Protein AF-A0A2D4PIL0-F1 (afdb_monomer_lite)

Radius of gyration: 16.69 Å; chains: 1; bounding box: 41×34×48 Å

Foldseek 3Di:
DCVVQLDPVNCVVDVVVLVVLLVVLLVDAPPCLLVCCVVNLVSLLVQLPDPDLVSVLSSLSSLLRSLVGYPLVSCPPPCNLVSSLVSLLVQCPDPDLSNVLSSLVSNLSSQVSVVPPDPPDPDDPDCGSLNVSLVSLVVCLVPDPDPSNVVSSVVSVCSSVVD

Organism: Micrurus surinamensis (NCBI:txid129470)

Sequence (163 aa):
CLKPELTKETWQYNVATKYVFCFVLQEIQRPWLGDHLEKVLPPSLLLSDDYRVENKILGVQCLHHIIQNVPAAVLGQFNRVQVVYHALFNHLYSREAQLVQVVLLCILDVLPVLERAPELSPKPRRVTSSDKVLQLLLTHMEAESQLSLRRIYAKSLPAFVER

Structure (mmCIF, N/CA/C/O backbone):
data_AF-A0A2D4PIL0-F1
#
_entry.id   AF-A0A2D4PIL0-F1
#
loop_
_atom_site.group_PDB
_atom_site.id
_atom_site.type_symbol
_atom_site.label_atom_id
_atom_site.label_alt_id
_atom_site.label_comp_id
_atom_site.label_asym_id
_atom_site.label_entity_id
_atom_site.label_seq_id
_atom_site.pdbx_PDB_ins_code
_atom_site.Cartn_x
_atom_site.Cartn_y
_atom_site.Cartn_z
_atom_site.occupancy
_atom_site.B_iso_or_equiv
_atom_site.auth_seq_id
_atom_site.auth_comp_id
_atom_site.auth_asym_id
_atom_site.auth_atom_id
_atom_site.pdbx_PDB_model_num
ATOM 1 N N . CYS A 1 1 ? 3.372 6.938 -27.964 1.00 44.06 1 CYS A N 1
ATOM 2 C CA . CYS A 1 1 ? 4.487 7.343 -27.080 1.00 44.06 1 CYS A CA 1
ATOM 3 C C . CYS A 1 1 ? 3.987 8.338 -26.032 1.00 44.06 1 CYS A C 1
ATOM 5 O O . CYS A 1 1 ? 3.930 9.517 -26.330 1.00 44.06 1 CYS A O 1
ATOM 7 N N . LEU A 1 2 ? 3.620 7.875 -24.830 1.00 48.28 2 LEU A N 1
ATOM 8 C CA . LEU A 1 2 ? 3.044 8.698 -23.740 1.00 48.28 2 LEU A CA 1
ATOM 9 C C . LEU A 1 2 ? 4.094 9.445 -22.886 1.00 48.28 2 LEU A C 1
ATOM 11 O O . LEU A 1 2 ? 3.756 10.128 -21.928 1.00 48.28 2 LEU A O 1
ATOM 15 N N . LYS A 1 3 ? 5.385 9.316 -23.220 1.00 48.16 3 LYS A N 1
ATOM 16 C CA . LYS A 1 3 ? 6.501 9.890 -22.450 1.00 48.16 3 LYS A CA 1
ATOM 17 C C . LYS A 1 3 ? 6.474 11.420 -22.259 1.00 48.16 3 LYS A C 1
ATOM 19 O O . LYS A 1 3 ? 6.882 11.835 -21.181 1.00 48.16 3 LYS A O 1
ATOM 24 N N . PRO A 1 4 ? 6.056 12.258 -23.228 1.00 52.12 4 PRO A N 1
ATOM 25 C CA . PRO A 1 4 ? 6.128 13.708 -23.046 1.00 52.12 4 PRO A CA 1
ATOM 26 C C . PRO A 1 4 ? 4.967 14.301 -22.227 1.00 52.12 4 PRO A C 1
ATOM 28 O O . PRO A 1 4 ? 5.046 15.465 -21.862 1.00 52.12 4 PRO A O 1
ATOM 31 N N . GLU A 1 5 ? 3.921 13.528 -21.908 1.00 47.78 5 GLU A N 1
ATOM 32 C CA . GLU A 1 5 ? 2.729 14.025 -21.189 1.00 47.78 5 GLU A CA 1
ATOM 33 C C . GLU A 1 5 ? 2.683 13.627 -19.702 1.00 47.78 5 GLU A C 1
ATOM 35 O O . GLU A 1 5 ? 1.743 13.963 -18.986 1.00 47.78 5 GLU A O 1
ATOM 40 N N . LEU A 1 6 ? 3.697 12.904 -19.222 1.00 48.78 6 LEU A N 1
ATOM 41 C CA . LEU A 1 6 ? 3.813 12.415 -17.841 1.00 48.78 6 LEU A CA 1
ATOM 42 C C . LEU A 1 6 ? 4.766 13.276 -16.991 1.00 48.78 6 LEU A C 1
ATOM 44 O O . LEU A 1 6 ? 5.370 12.795 -16.033 1.00 48.78 6 LEU A O 1
ATOM 48 N N . THR A 1 7 ? 4.930 14.552 -17.335 1.00 54.19 7 THR A N 1
ATOM 49 C CA . THR A 1 7 ? 5.605 15.536 -16.483 1.00 54.19 7 THR A CA 1
ATOM 50 C C . THR A 1 7 ? 4.639 16.101 -15.438 1.00 54.19 7 THR A C 1
ATOM 52 O O . THR A 1 7 ? 3.426 16.187 -15.644 1.00 54.19 7 THR A O 1
ATOM 55 N N . LYS A 1 8 ? 5.200 16.524 -14.295 1.00 48.62 8 LYS A N 1
ATOM 56 C CA . LYS A 1 8 ? 4.505 17.090 -13.118 1.00 48.62 8 LYS A CA 1
ATOM 57 C C . LYS A 1 8 ? 3.687 18.361 -13.417 1.00 48.62 8 LYS A C 1
ATOM 59 O O . LYS A 1 8 ? 3.044 18.905 -12.529 1.00 48.62 8 LYS A O 1
ATOM 64 N N . GLU A 1 9 ? 3.702 18.835 -14.652 1.00 47.03 9 GLU A N 1
ATOM 65 C CA . GLU A 1 9 ? 2.995 20.028 -15.113 1.00 47.03 9 GLU A CA 1
ATOM 66 C C . GLU A 1 9 ? 1.787 19.664 -15.997 1.00 47.03 9 GLU A C 1
ATOM 68 O O . GLU A 1 9 ? 0.803 20.393 -16.003 1.00 47.03 9 GLU A O 1
ATOM 73 N N . THR A 1 10 ? 1.789 18.506 -16.675 1.00 47.72 10 THR A N 1
ATOM 74 C CA . THR A 1 10 ? 0.750 18.124 -17.659 1.00 47.72 10 THR A CA 1
ATOM 75 C C . THR A 1 10 ? -0.335 17.202 -17.089 1.00 47.72 10 THR A C 1
ATOM 77 O O . THR A 1 10 ? -1.480 17.244 -17.538 1.00 47.72 10 THR A O 1
ATOM 80 N N . TRP A 1 11 ? -0.025 16.421 -16.048 1.00 51.16 11 TRP A N 1
ATOM 81 C CA . TRP A 1 11 ? -0.985 15.543 -15.352 1.00 51.16 11 TRP A CA 1
ATOM 82 C C . TRP A 1 11 ? -2.201 16.279 -14.757 1.00 51.16 11 TRP A C 1
ATOM 84 O O . TRP A 1 11 ? -3.292 15.715 -14.707 1.00 51.16 11 TRP A O 1
ATOM 94 N N . GLN A 1 12 ? -2.037 17.542 -14.341 1.00 49.62 12 GLN A N 1
ATOM 95 C CA . GLN A 1 12 ? -3.133 18.364 -13.811 1.00 49.62 12 GLN A CA 1
ATOM 96 C C . GLN A 1 12 ? -4.091 18.859 -14.904 1.00 49.62 12 GLN A C 1
ATOM 98 O O . GLN A 1 12 ? -5.262 19.097 -14.616 1.00 49.62 12 GLN A O 1
ATOM 103 N N . TYR A 1 13 ? -3.624 18.978 -16.150 1.00 48.50 13 TYR A N 1
ATOM 104 C CA . TYR A 1 13 ? -4.421 19.512 -17.256 1.00 48.50 13 TYR A CA 1
ATOM 105 C C . TYR A 1 13 ? -5.248 18.447 -17.981 1.00 48.50 13 TYR A C 1
ATOM 107 O O . TYR A 1 13 ? -6.281 18.780 -18.558 1.00 48.50 13 TYR A O 1
ATOM 115 N N . ASN A 1 14 ? -4.851 17.170 -17.924 1.00 60.53 14 ASN A N 1
ATOM 116 C CA . ASN A 1 14 ? -5.597 16.089 -18.563 1.00 60.53 14 ASN A CA 1
ATOM 117 C C . ASN A 1 14 ? -6.021 15.005 -17.561 1.00 60.53 14 ASN A C 1
ATOM 119 O O . ASN A 1 14 ? -5.309 14.038 -17.287 1.00 60.53 14 ASN A O 1
ATOM 123 N N . VAL A 1 15 ? -7.250 15.153 -17.059 1.00 64.56 15 VAL A N 1
ATOM 124 C CA . VAL A 1 15 ? -7.908 14.205 -16.146 1.00 64.56 15 VAL A CA 1
ATOM 125 C C . VAL A 1 15 ? -7.978 12.793 -16.738 1.00 64.56 15 VAL A C 1
ATOM 127 O O . VAL A 1 15 ? -7.989 11.831 -15.974 1.00 64.56 15 VAL A O 1
ATOM 130 N N . ALA A 1 16 ? -7.994 12.635 -18.066 1.00 72.25 16 ALA A N 1
ATOM 131 C CA . ALA A 1 16 ? -8.035 11.320 -18.703 1.00 72.25 16 ALA A CA 1
ATOM 132 C C . ALA A 1 16 ? -6.689 10.584 -18.610 1.00 72.25 16 ALA A C 1
ATOM 134 O O . ALA A 1 16 ? -6.672 9.364 -18.454 1.00 72.25 16 ALA A O 1
ATOM 135 N N . THR A 1 17 ? -5.563 11.304 -18.629 1.00 77.12 17 THR A N 1
ATOM 136 C CA . THR A 1 17 ? -4.220 10.703 -18.664 1.00 77.12 17 THR A CA 1
ATOM 137 C C . THR A 1 17 ? -3.937 9.836 -17.439 1.00 77.12 17 THR A C 1
ATOM 139 O O . THR A 1 17 ? -3.354 8.764 -17.584 1.00 77.12 17 THR A O 1
ATOM 142 N N . LYS A 1 18 ? -4.410 10.221 -16.244 1.00 79.88 18 LYS A N 1
ATOM 143 C CA . LYS A 1 18 ? -4.271 9.382 -15.036 1.00 79.88 18 LYS A CA 1
ATOM 144 C C . LYS A 1 18 ? -5.057 8.071 -15.142 1.00 79.88 18 LYS A C 1
ATOM 146 O O . LYS A 1 18 ? -4.526 7.030 -14.783 1.00 79.88 18 LYS A O 1
ATOM 151 N N . TYR A 1 19 ? -6.279 8.095 -15.683 1.00 82.56 19 TYR A N 1
ATOM 152 C CA . TYR A 1 19 ? -7.092 6.886 -15.842 1.00 82.56 19 TYR A CA 1
ATOM 153 C C . TYR A 1 19 ? -6.510 5.971 -16.913 1.00 82.56 19 TYR A C 1
ATOM 155 O O . TYR A 1 19 ? -6.431 4.767 -16.700 1.00 82.56 19 TYR A O 1
ATOM 163 N N . VAL A 1 20 ? -6.038 6.544 -18.025 1.00 84.38 20 VAL A N 1
ATOM 164 C CA . VAL A 1 20 ? -5.335 5.794 -19.074 1.00 84.38 20 VAL A CA 1
ATOM 165 C C . VAL A 1 20 ? -4.060 5.170 -18.515 1.00 84.38 20 VAL A C 1
ATOM 167 O O . VAL A 1 20 ? -3.801 4.000 -18.769 1.00 84.38 20 VAL A O 1
ATOM 170 N N . PHE A 1 21 ? -3.287 5.905 -17.713 1.00 86.38 21 PHE A N 1
ATOM 171 C CA . PHE A 1 21 ? -2.107 5.364 -17.045 1.00 86.38 21 PHE A CA 1
ATOM 172 C C . PHE A 1 21 ? -2.459 4.201 -16.109 1.00 86.38 21 PHE A C 1
ATOM 174 O O . PHE A 1 21 ? -1.867 3.133 -16.242 1.00 86.38 21 PHE A O 1
ATOM 181 N N . CYS A 1 22 ? -3.425 4.384 -15.201 1.00 85.62 22 CYS A N 1
ATOM 182 C CA . CYS A 1 22 ? -3.868 3.335 -14.280 1.00 85.62 22 CYS A CA 1
ATOM 183 C C . CYS A 1 22 ? -4.341 2.089 -15.034 1.00 85.62 22 CYS A C 1
ATOM 185 O O . CYS A 1 22 ? -3.928 0.983 -14.700 1.00 85.62 22 CYS A O 1
ATOM 187 N N . PHE A 1 23 ? -5.155 2.279 -16.074 1.00 85.62 23 PHE A N 1
ATOM 188 C CA . PHE A 1 23 ? -5.663 1.199 -16.912 1.00 85.62 23 PHE A CA 1
ATOM 189 C C . PHE A 1 23 ? -4.521 0.446 -17.601 1.00 85.62 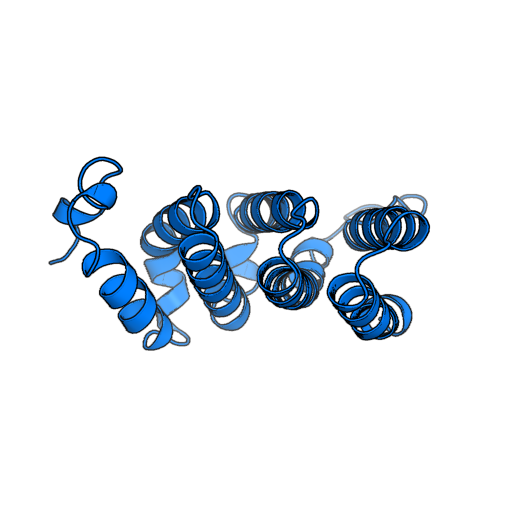23 PHE A C 1
ATOM 191 O O . PHE A 1 23 ? -4.381 -0.758 -17.429 1.00 85.62 23 PHE A O 1
ATOM 198 N N . VAL A 1 24 ? -3.638 1.156 -18.308 1.00 85.88 24 VAL A N 1
ATOM 199 C CA . VAL A 1 24 ? -2.501 0.534 -19.003 1.00 85.88 24 VAL A CA 1
ATOM 200 C C . VAL A 1 24 ? -1.575 -0.187 -18.023 1.00 85.88 24 VAL A C 1
ATOM 202 O O . VAL A 1 24 ? -1.073 -1.260 -18.341 1.00 85.88 24 VAL A O 1
ATOM 205 N N . LEU A 1 25 ? -1.349 0.370 -16.831 1.00 87.94 25 LEU A N 1
ATOM 206 C CA . LEU A 1 25 ? -0.525 -0.271 -15.810 1.00 87.94 25 LEU A CA 1
ATOM 207 C C . LEU A 1 25 ? -1.131 -1.596 -15.332 1.00 87.94 25 LEU A C 1
ATOM 209 O O . LEU A 1 25 ? -0.389 -2.562 -15.167 1.00 87.94 25 LEU A O 1
ATOM 213 N N . GLN A 1 26 ? -2.450 -1.644 -15.131 1.00 87.38 26 GLN A N 1
ATOM 214 C CA . GLN A 1 26 ? -3.162 -2.851 -14.697 1.00 87.38 26 GLN A CA 1
ATOM 215 C C . GLN A 1 26 ? -3.101 -3.979 -15.738 1.00 87.38 26 GLN A C 1
ATOM 217 O O . GLN A 1 26 ? -3.008 -5.148 -15.364 1.00 87.38 26 GLN A O 1
ATOM 222 N N . GLU A 1 27 ? -3.056 -3.639 -17.028 1.00 85.81 27 GLU A N 1
ATOM 223 C CA . GLU A 1 27 ? -2.912 -4.617 -18.115 1.00 85.81 27 GLU A CA 1
ATOM 224 C C . GLU A 1 27 ? -1.491 -5.208 -18.212 1.00 85.81 27 GLU A C 1
ATOM 226 O O . GLU A 1 27 ? -1.296 -6.300 -18.750 1.00 85.81 27 GLU A O 1
ATOM 231 N N . ILE A 1 28 ? -0.472 -4.523 -17.679 1.00 83.75 28 ILE A N 1
ATOM 232 C CA . ILE A 1 28 ? 0.913 -5.010 -17.702 1.00 83.75 28 ILE A CA 1
ATOM 233 C C . ILE A 1 28 ? 1.149 -5.934 -16.504 1.00 83.75 28 ILE A C 1
ATOM 235 O O . ILE A 1 28 ? 1.251 -5.492 -15.358 1.00 83.75 28 ILE A O 1
ATOM 239 N N . GLN A 1 29 ? 1.302 -7.228 -16.779 1.00 81.19 29 GLN A N 1
ATOM 240 C CA . GLN A 1 29 ? 1.596 -8.257 -15.778 1.00 81.19 29 GLN A CA 1
ATOM 241 C C . GLN A 1 29 ? 3.039 -8.783 -15.896 1.00 81.19 29 GLN A C 1
ATOM 243 O O . GLN A 1 29 ? 3.846 -8.319 -16.712 1.00 81.19 29 GLN A O 1
ATOM 248 N N . ARG A 1 30 ? 3.393 -9.757 -15.049 1.00 78.00 30 ARG A N 1
ATOM 249 C CA . ARG A 1 30 ? 4.686 -10.464 -15.104 1.00 78.00 30 ARG A CA 1
ATOM 250 C C . ARG A 1 30 ? 4.930 -11.068 -16.502 1.00 78.00 30 ARG A C 1
ATOM 252 O O . ARG A 1 30 ? 3.993 -11.602 -17.090 1.00 78.00 30 ARG A O 1
ATOM 259 N N . PRO A 1 31 ? 6.176 -11.064 -17.018 1.00 77.75 31 PRO A N 1
ATOM 260 C CA . PRO A 1 31 ? 7.415 -10.560 -16.402 1.00 77.75 31 PRO A CA 1
ATOM 261 C C . PRO A 1 31 ? 7.744 -9.080 -16.699 1.00 77.75 31 PRO A C 1
ATOM 263 O O . PRO A 1 31 ? 8.642 -8.521 -16.075 1.00 77.75 31 PRO A O 1
ATOM 266 N N . TRP A 1 32 ? 7.018 -8.430 -17.609 1.00 79.31 32 TRP A N 1
ATOM 267 C CA . TRP A 1 32 ? 7.406 -7.155 -18.234 1.00 79.31 32 TRP A CA 1
ATOM 268 C C . TRP A 1 32 ? 7.374 -5.936 -17.304 1.00 79.31 32 TRP A C 1
ATOM 270 O O . TRP A 1 32 ? 8.048 -4.936 -17.555 1.00 79.31 32 TRP A O 1
ATOM 280 N N . LEU A 1 33 ? 6.606 -5.999 -16.211 1.00 83.06 33 LEU A N 1
ATOM 281 C CA . LEU A 1 33 ? 6.460 -4.863 -15.299 1.00 83.06 33 LEU A CA 1
ATOM 282 C C . LEU A 1 33 ? 7.777 -4.480 -14.602 1.00 83.06 33 LEU A C 1
ATOM 284 O O . LEU A 1 33 ? 8.004 -3.302 -14.323 1.00 83.06 33 LEU A O 1
ATOM 288 N N . GLY A 1 34 ? 8.661 -5.454 -14.357 1.00 82.62 34 GLY A N 1
ATOM 289 C CA . GLY A 1 34 ? 9.968 -5.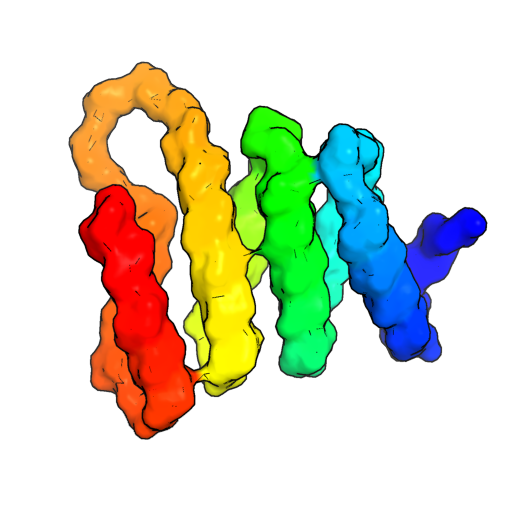210 -13.739 1.00 82.62 34 GLY A CA 1
ATOM 290 C C . GLY A 1 34 ? 10.839 -4.259 -14.565 1.00 82.62 34 GLY A C 1
ATOM 291 O O . GLY A 1 34 ? 11.378 -3.294 -14.024 1.00 82.62 34 GLY A O 1
ATOM 292 N N . ASP A 1 35 ? 10.878 -4.461 -15.883 1.00 84.31 35 ASP A N 1
ATOM 293 C CA . ASP A 1 35 ? 11.682 -3.667 -16.829 1.00 84.31 35 ASP A CA 1
ATOM 294 C C . ASP A 1 35 ? 11.143 -2.242 -17.025 1.00 84.31 35 ASP A C 1
ATOM 296 O O . ASP A 1 35 ? 11.803 -1.356 -17.581 1.00 84.31 35 ASP A O 1
ATOM 300 N N . HIS A 1 36 ? 9.903 -2.001 -16.606 1.00 85.19 36 HIS A N 1
ATOM 301 C CA . HIS A 1 36 ? 9.242 -0.704 -16.702 1.00 85.19 36 HIS A CA 1
ATOM 302 C C . HIS A 1 36 ? 9.052 -0.027 -15.346 1.00 85.19 36 HIS A C 1
ATOM 304 O O . HIS A 1 36 ? 8.550 1.098 -15.310 1.00 85.19 36 HIS A O 1
ATOM 310 N N . LEU A 1 37 ? 9.526 -0.643 -14.256 1.00 86.25 37 LEU A N 1
ATOM 311 C CA . LEU A 1 37 ? 9.353 -0.152 -12.891 1.00 86.25 37 LEU A CA 1
ATOM 312 C C . LEU A 1 37 ? 9.812 1.302 -12.724 1.00 86.25 37 LEU A C 1
ATOM 314 O O . LEU A 1 37 ? 9.093 2.112 -12.151 1.00 86.25 37 LEU A O 1
ATOM 318 N N . GLU A 1 38 ? 10.967 1.662 -13.283 1.00 86.00 38 GLU A N 1
ATOM 319 C CA . GLU A 1 38 ? 11.509 3.030 -13.213 1.00 86.00 38 GLU A CA 1
ATOM 320 C C . GLU A 1 38 ? 10.612 4.082 -13.866 1.00 86.00 38 GLU A C 1
ATOM 322 O O . GLU A 1 38 ? 10.654 5.252 -13.496 1.00 86.00 38 GLU A O 1
ATOM 327 N N . LYS A 1 39 ? 9.788 3.671 -14.833 1.00 84.75 39 LYS A N 1
ATOM 328 C CA . LYS A 1 39 ? 8.872 4.560 -15.553 1.00 84.75 39 LYS A CA 1
ATOM 329 C C . LYS A 1 39 ? 7.508 4.639 -14.876 1.00 84.75 39 LYS A C 1
ATOM 331 O O . LYS A 1 39 ? 6.878 5.686 -14.947 1.00 84.75 39 LYS A O 1
ATOM 336 N N . VAL A 1 40 ? 7.045 3.552 -14.254 1.00 88.38 40 VAL A N 1
ATOM 337 C CA . VAL A 1 40 ? 5.687 3.458 -13.682 1.00 88.38 40 VAL A CA 1
ATOM 338 C C . VAL A 1 40 ? 5.635 3.783 -12.191 1.00 88.38 40 VAL A C 1
ATOM 340 O O . VAL A 1 40 ? 4.604 4.244 -11.702 1.00 88.38 40 VAL A O 1
ATOM 343 N N . LEU A 1 41 ? 6.736 3.594 -11.461 1.00 88.94 41 LEU A N 1
ATOM 344 C CA . LEU A 1 41 ? 6.784 3.861 -10.027 1.00 88.94 41 LEU A CA 1
ATOM 345 C C . LEU A 1 41 ? 6.664 5.362 -9.703 1.00 88.94 41 LEU A C 1
ATOM 347 O O . LEU A 1 41 ? 5.796 5.699 -8.897 1.00 88.94 41 LEU A O 1
ATOM 351 N N . PRO A 1 42 ? 7.432 6.281 -10.332 1.00 89.50 42 PRO A N 1
ATOM 352 C CA . PRO A 1 42 ? 7.292 7.712 -10.062 1.00 89.50 42 PRO A CA 1
ATOM 353 C C . PRO A 1 42 ? 5.876 8.274 -10.287 1.00 89.50 42 PRO A C 1
ATOM 355 O O . PRO A 1 42 ? 5.381 8.944 -9.383 1.00 89.50 42 PRO A O 1
ATOM 358 N N . PRO A 1 43 ? 5.175 8.002 -11.411 1.00 87.81 43 PRO A N 1
ATOM 359 C CA . PRO A 1 43 ? 3.811 8.499 -11.590 1.00 87.81 43 PRO A CA 1
ATOM 360 C C . PRO A 1 43 ? 2.803 7.842 -10.640 1.00 87.81 43 PRO A C 1
ATOM 362 O O . PRO A 1 43 ? 1.860 8.509 -10.228 1.00 87.81 43 PRO A O 1
ATOM 365 N N . SER A 1 44 ? 3.008 6.583 -10.232 1.00 90.88 44 SER A N 1
ATOM 366 C CA . SER A 1 44 ? 2.148 5.937 -9.225 1.00 90.88 44 SER A CA 1
ATOM 367 C C . SER A 1 44 ? 2.285 6.598 -7.850 1.00 90.88 44 SER A C 1
ATOM 369 O O . SER A 1 44 ? 1.277 6.848 -7.193 1.00 90.88 44 SER A O 1
ATOM 371 N N . LEU A 1 45 ? 3.518 6.936 -7.446 1.00 91.19 45 LEU A N 1
ATOM 372 C CA . LEU A 1 45 ? 3.801 7.673 -6.208 1.00 91.19 45 LEU A CA 1
ATOM 373 C C . LEU A 1 45 ? 3.271 9.113 -6.260 1.00 91.19 45 LEU A C 1
ATOM 375 O O . LEU A 1 45 ? 2.702 9.599 -5.286 1.00 91.19 45 LEU A O 1
ATOM 379 N N . LEU A 1 46 ? 3.423 9.789 -7.404 1.00 89.25 46 LEU A N 1
ATOM 380 C CA . LEU A 1 46 ? 2.879 11.134 -7.605 1.00 89.25 46 LEU A CA 1
ATOM 381 C C . LEU A 1 46 ? 1.347 11.133 -7.507 1.00 89.25 46 LEU A C 1
ATOM 383 O O . LEU A 1 46 ? 0.771 12.023 -6.890 1.00 89.25 46 LEU A O 1
ATOM 387 N N . LEU A 1 47 ? 0.695 10.121 -8.085 1.00 88.62 47 LEU A N 1
ATOM 388 C CA . LEU A 1 47 ? -0.755 9.970 -8.025 1.00 88.62 47 LEU A CA 1
ATOM 389 C C . LEU A 1 47 ? -1.239 9.655 -6.602 1.00 88.62 47 LEU A C 1
ATOM 391 O O . LEU A 1 47 ? -2.274 10.175 -6.191 1.00 88.62 47 LEU A O 1
ATOM 395 N N . SER A 1 48 ? -0.488 8.849 -5.840 1.00 92.12 48 SER A N 1
ATOM 396 C CA . SER A 1 48 ? -0.820 8.571 -4.438 1.00 92.12 48 SER A CA 1
ATOM 397 C C . SER A 1 48 ? -0.665 9.801 -3.536 1.00 92.12 48 SER A C 1
ATOM 399 O O . SER A 1 48 ? -1.421 9.946 -2.585 1.00 92.12 48 SER A O 1
ATOM 401 N N . ASP A 1 49 ? 0.262 10.711 -3.848 1.00 90.12 49 ASP A N 1
ATOM 402 C CA . ASP A 1 49 ? 0.505 11.947 -3.083 1.00 90.12 49 ASP A CA 1
ATOM 403 C C . ASP A 1 49 ? -0.467 13.100 -3.429 1.00 90.12 49 ASP A C 1
ATOM 405 O O . ASP A 1 49 ? -0.464 14.149 -2.787 1.00 90.12 49 ASP A O 1
ATOM 409 N N . ASP A 1 50 ? -1.330 12.923 -4.434 1.00 89.56 50 ASP A N 1
ATOM 410 C CA . ASP A 1 50 ? -2.281 13.949 -4.870 1.00 89.56 50 ASP A CA 1
ATOM 411 C C . ASP A 1 50 ? -3.266 14.344 -3.757 1.00 89.56 50 ASP A C 1
ATOM 413 O O . ASP A 1 50 ? -3.655 13.524 -2.934 1.00 89.56 50 ASP A O 1
ATOM 417 N N . TYR A 1 51 ? -3.731 15.594 -3.727 1.00 86.44 51 TYR A N 1
ATOM 418 C CA . TYR A 1 51 ? -4.641 16.064 -2.677 1.00 86.44 51 TYR A CA 1
ATOM 419 C C . TYR A 1 51 ? -6.029 15.399 -2.724 1.00 86.44 51 TYR A C 1
ATOM 421 O O . TYR A 1 51 ? -6.680 15.284 -1.680 1.00 86.44 51 TYR A O 1
ATOM 429 N N . ARG A 1 52 ? -6.486 14.942 -3.899 1.00 89.44 52 ARG A N 1
ATOM 430 C CA . ARG A 1 52 ? -7.811 14.335 -4.088 1.00 89.44 52 ARG A CA 1
ATOM 431 C C . ARG A 1 52 ? -7.815 12.871 -3.680 1.00 89.44 52 ARG A C 1
ATOM 433 O O . ARG A 1 52 ? -7.030 12.076 -4.189 1.00 89.44 52 ARG A O 1
ATOM 440 N N . VAL A 1 53 ? -8.772 12.482 -2.845 1.00 90.44 53 VAL A N 1
ATOM 441 C CA . VAL A 1 53 ? -8.882 11.114 -2.311 1.00 90.44 53 VAL A CA 1
ATOM 442 C C . VAL A 1 53 ? -9.027 10.074 -3.424 1.00 90.44 53 VAL A C 1
ATOM 444 O O . VAL A 1 53 ? -8.367 9.039 -3.371 1.00 90.44 53 VAL A O 1
ATOM 447 N N . GLU A 1 54 ? -9.808 10.362 -4.470 1.00 90.06 54 GLU A N 1
ATOM 448 C CA . GLU A 1 54 ? -9.952 9.453 -5.620 1.00 90.06 54 GLU A CA 1
ATOM 449 C C . GLU A 1 54 ? -8.606 9.158 -6.296 1.00 90.06 54 GLU A C 1
ATOM 451 O O . GLU A 1 54 ? -8.326 8.021 -6.670 1.00 90.06 54 GLU A O 1
ATOM 456 N N . ASN A 1 55 ? -7.760 10.182 -6.431 1.00 90.25 55 ASN A N 1
ATOM 457 C CA . ASN A 1 55 ? -6.429 10.038 -7.009 1.00 90.25 55 ASN A CA 1
ATOM 458 C C . ASN A 1 55 ? -5.527 9.228 -6.080 1.00 90.25 55 ASN A C 1
ATOM 460 O O . ASN A 1 55 ? -4.881 8.294 -6.549 1.00 90.25 55 ASN A O 1
ATOM 464 N N . LYS A 1 56 ? -5.568 9.498 -4.767 1.00 92.81 56 LYS A N 1
ATOM 465 C CA . LYS A 1 56 ? -4.825 8.705 -3.779 1.00 92.81 56 LYS A CA 1
ATOM 466 C C . LYS A 1 56 ? -5.163 7.221 -3.888 1.00 92.81 56 LYS A C 1
ATOM 468 O O . LYS A 1 56 ? -4.261 6.392 -3.959 1.00 92.81 56 LYS A O 1
ATOM 473 N N . ILE A 1 57 ? -6.454 6.886 -3.960 1.00 93.31 57 ILE A N 1
ATOM 474 C CA . ILE A 1 57 ? -6.926 5.499 -4.088 1.00 93.31 57 ILE A CA 1
ATOM 475 C C . ILE A 1 57 ? -6.381 4.857 -5.368 1.00 93.31 57 ILE A C 1
ATOM 477 O O . ILE A 1 57 ? -5.819 3.765 -5.298 1.00 93.31 57 ILE A O 1
ATOM 481 N N . LEU A 1 58 ? -6.488 5.535 -6.515 1.00 91.56 58 LEU A N 1
ATOM 482 C CA . LEU A 1 58 ? -5.946 5.037 -7.784 1.00 91.56 58 LEU A CA 1
ATOM 483 C C . LEU A 1 58 ? -4.425 4.837 -7.720 1.00 91.56 58 LEU A C 1
ATOM 485 O O . LEU A 1 58 ? -3.919 3.810 -8.165 1.00 91.56 58 LEU A O 1
ATOM 489 N N . GLY A 1 59 ? -3.696 5.783 -7.125 1.00 93.00 59 GLY A N 1
ATOM 490 C CA . GLY A 1 59 ? -2.251 5.682 -6.924 1.00 93.00 59 GLY A CA 1
ATOM 491 C C . GLY A 1 59 ? -1.873 4.481 -6.062 1.00 93.00 59 GLY A C 1
ATOM 492 O O . GLY A 1 59 ? -1.010 3.693 -6.443 1.00 93.00 59 GLY A O 1
ATOM 493 N N . VAL A 1 60 ? -2.570 4.270 -4.943 1.00 94.94 60 VAL A N 1
ATOM 494 C CA . VAL A 1 60 ? -2.342 3.111 -4.068 1.00 94.94 60 VAL A CA 1
ATOM 495 C C . VAL A 1 60 ? -2.689 1.797 -4.778 1.00 94.94 60 VAL A C 1
ATOM 497 O O . VAL A 1 60 ? -1.950 0.826 -4.629 1.00 94.94 60 VAL A O 1
ATOM 500 N N . GLN A 1 61 ? -3.748 1.755 -5.592 1.00 94.06 61 GLN A N 1
ATOM 501 C CA . GLN A 1 61 ? -4.074 0.584 -6.419 1.00 94.06 61 GLN A CA 1
ATOM 502 C C . GLN A 1 61 ? -2.969 0.277 -7.440 1.00 94.06 61 GLN A C 1
ATOM 504 O O . GLN A 1 61 ? -2.596 -0.884 -7.609 1.00 94.06 61 GLN A O 1
ATOM 509 N N . CY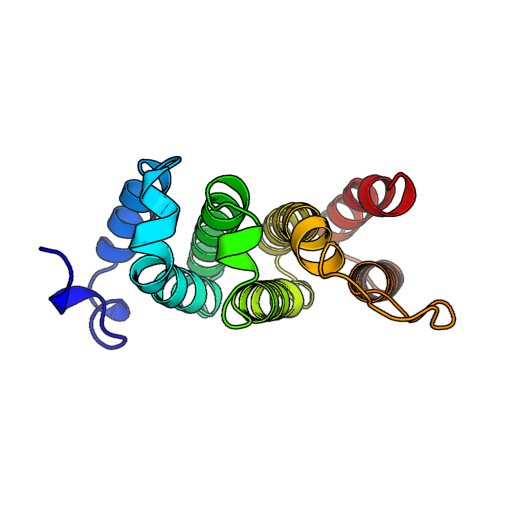S A 1 62 ? -2.393 1.304 -8.070 1.00 92.81 62 CYS A N 1
ATOM 510 C CA . CYS A 1 62 ? -1.230 1.157 -8.946 1.00 92.81 62 CYS A CA 1
ATOM 511 C C . CYS A 1 62 ? -0.014 0.600 -8.191 1.00 92.81 62 CYS A C 1
ATOM 513 O O . CYS A 1 62 ? 0.635 -0.333 -8.665 1.00 92.81 62 CYS A O 1
ATOM 515 N N . LEU A 1 63 ? 0.278 1.128 -6.997 1.00 94.62 63 LEU A N 1
ATOM 516 C CA . LEU A 1 63 ? 1.372 0.638 -6.150 1.00 94.62 63 LEU A CA 1
ATOM 517 C C . LEU A 1 63 ? 1.158 -0.821 -5.732 1.00 94.62 63 LEU A C 1
ATOM 519 O O . LEU A 1 63 ? 2.095 -1.617 -5.781 1.00 94.62 63 LEU A O 1
ATOM 523 N N . HIS A 1 64 ? -0.072 -1.187 -5.382 1.00 94.44 64 HIS A N 1
ATOM 524 C CA . HIS A 1 64 ? -0.435 -2.556 -5.036 1.00 94.44 64 HIS A CA 1
ATOM 525 C C . HIS A 1 64 ? -0.216 -3.512 -6.214 1.00 94.44 64 HIS A C 1
ATOM 527 O O . HIS A 1 64 ? 0.419 -4.554 -6.056 1.00 94.44 64 HIS A O 1
ATOM 533 N N . HIS A 1 65 ? -0.643 -3.120 -7.421 1.00 93.31 65 HIS A N 1
ATOM 534 C CA . HIS A 1 65 ? -0.394 -3.892 -8.642 1.00 93.31 65 HIS A CA 1
ATOM 535 C C . HIS A 1 65 ? 1.103 -4.086 -8.908 1.00 93.31 65 HIS A C 1
ATOM 537 O O . HIS A 1 65 ? 1.527 -5.190 -9.250 1.00 93.31 65 HIS A O 1
ATOM 543 N N . ILE A 1 66 ? 1.913 -3.043 -8.692 1.00 91.62 66 ILE A N 1
ATOM 544 C CA . ILE A 1 66 ? 3.377 -3.113 -8.801 1.00 91.62 66 ILE A CA 1
ATOM 545 C C . ILE A 1 66 ? 3.953 -4.117 -7.797 1.00 91.62 66 ILE A C 1
ATOM 547 O O . ILE A 1 66 ? 4.750 -4.967 -8.190 1.00 91.62 66 ILE A O 1
ATOM 551 N N . ILE A 1 67 ? 3.543 -4.067 -6.527 1.00 91.31 67 ILE A N 1
ATOM 552 C CA . ILE A 1 67 ? 4.011 -5.004 -5.491 1.00 91.31 67 ILE A CA 1
ATOM 553 C C . ILE A 1 67 ? 3.668 -6.453 -5.870 1.00 91.31 67 ILE A C 1
ATOM 555 O O . ILE A 1 67 ? 4.519 -7.337 -5.766 1.00 91.31 67 ILE A O 1
ATOM 559 N N . GLN A 1 68 ? 2.458 -6.688 -6.381 1.00 90.81 68 GLN A N 1
ATOM 560 C CA . GLN A 1 68 ? 1.987 -8.019 -6.774 1.00 90.81 68 GLN A CA 1
ATOM 561 C C . GLN A 1 68 ? 2.664 -8.559 -8.044 1.00 90.81 68 GLN A C 1
ATOM 563 O O . GLN A 1 68 ? 2.891 -9.767 -8.171 1.00 90.81 68 GLN A O 1
ATOM 568 N N . ASN A 1 69 ? 3.048 -7.691 -8.983 1.00 89.06 69 ASN A N 1
ATOM 569 C CA . ASN A 1 69 ? 3.562 -8.098 -10.296 1.00 89.06 69 ASN A CA 1
ATOM 570 C C . ASN A 1 69 ? 5.074 -7.912 -10.481 1.00 89.06 69 ASN A C 1
ATOM 572 O O . ASN A 1 69 ? 5.636 -8.433 -11.441 1.00 89.06 69 ASN A O 1
ATOM 576 N N . VAL A 1 70 ? 5.779 -7.241 -9.573 1.00 88.25 70 VAL A N 1
ATOM 577 C CA . VAL A 1 70 ? 7.243 -7.128 -9.631 1.00 88.25 70 VAL A CA 1
ATOM 578 C C . VAL A 1 70 ? 7.895 -8.192 -8.737 1.00 88.25 70 VAL A C 1
ATOM 580 O O . VAL A 1 70 ? 7.417 -8.471 -7.636 1.00 88.25 70 VAL A O 1
ATOM 583 N N . PRO A 1 71 ? 8.982 -8.856 -9.173 1.00 87.06 71 PRO A N 1
ATOM 584 C CA . PRO A 1 71 ? 9.751 -9.731 -8.291 1.00 87.06 71 PRO A CA 1
ATOM 585 C C . PRO A 1 71 ? 10.316 -8.968 -7.084 1.00 87.06 71 PRO A C 1
ATOM 587 O O . PRO A 1 71 ? 10.900 -7.899 -7.244 1.00 87.06 71 PRO A O 1
ATOM 590 N N . ALA A 1 72 ? 10.226 -9.555 -5.886 1.00 85.44 72 ALA A N 1
ATOM 591 C CA . ALA A 1 72 ? 10.729 -8.957 -4.643 1.00 85.44 72 ALA A CA 1
ATOM 592 C C . ALA A 1 72 ? 12.194 -8.490 -4.747 1.00 85.44 72 ALA A C 1
ATOM 594 O O . ALA A 1 72 ? 12.535 -7.417 -4.262 1.00 85.44 72 ALA A O 1
ATOM 595 N N . ALA A 1 73 ? 13.042 -9.251 -5.449 1.00 84.19 73 ALA A N 1
ATOM 596 C CA . ALA A 1 73 ? 14.438 -8.888 -5.692 1.00 84.19 73 ALA A CA 1
ATOM 597 C C . ALA A 1 73 ? 14.588 -7.575 -6.482 1.00 84.19 73 ALA A C 1
ATOM 599 O O . ALA A 1 73 ? 15.458 -6.773 -6.170 1.00 84.19 73 ALA A O 1
ATOM 600 N N . VAL A 1 74 ? 13.724 -7.333 -7.473 1.00 84.12 74 VAL A N 1
ATOM 601 C CA . VAL A 1 74 ? 13.736 -6.108 -8.293 1.00 84.12 74 VAL A CA 1
ATOM 602 C C . VAL A 1 74 ? 13.163 -4.925 -7.509 1.00 84.12 74 VAL A C 1
ATOM 604 O O . VAL A 1 74 ? 13.676 -3.813 -7.607 1.00 84.12 74 VAL A O 1
ATOM 607 N N . LEU A 1 75 ? 12.131 -5.156 -6.691 1.00 84.06 75 LEU A N 1
ATOM 608 C CA . LEU A 1 75 ? 11.541 -4.113 -5.844 1.00 84.06 75 LEU A CA 1
ATOM 609 C C . LEU A 1 75 ? 12.457 -3.718 -4.671 1.00 84.06 75 LEU A C 1
ATOM 611 O O . LEU A 1 75 ? 12.455 -2.566 -4.241 1.00 84.06 75 LEU A O 1
ATOM 615 N N . GLY A 1 76 ? 13.258 -4.656 -4.163 1.00 82.00 76 GLY A N 1
ATOM 616 C CA . GLY A 1 76 ? 14.242 -4.406 -3.107 1.00 82.00 76 GLY A CA 1
ATOM 617 C C . GLY A 1 76 ? 15.466 -3.608 -3.571 1.00 82.00 76 GLY A C 1
ATOM 618 O O . GLY A 1 76 ? 16.124 -2.966 -2.754 1.00 82.00 76 GLY A O 1
ATOM 619 N N . GLN A 1 77 ? 15.767 -3.597 -4.873 1.00 80.88 77 GLN A N 1
ATOM 620 C CA . GLN A 1 77 ? 16.868 -2.802 -5.418 1.00 80.88 77 GLN A CA 1
ATOM 621 C C . GLN A 1 77 ? 16.608 -1.295 -5.270 1.00 80.88 77 GLN A C 1
ATOM 623 O O . GLN A 1 77 ? 15.472 -0.819 -5.330 1.00 80.88 77 GLN A O 1
ATOM 628 N N . PHE A 1 78 ? 17.689 -0.528 -5.103 1.00 76.94 78 PHE A N 1
ATOM 629 C CA . PHE A 1 78 ? 17.673 0.940 -5.045 1.00 76.94 78 PHE A CA 1
ATOM 630 C C . PHE A 1 78 ? 16.714 1.539 -3.999 1.00 76.94 78 PHE A C 1
ATOM 632 O O . PHE A 1 78 ? 16.183 2.627 -4.207 1.00 76.94 78 PHE A O 1
ATOM 639 N N . ASN A 1 79 ? 16.462 0.840 -2.886 1.00 80.94 79 ASN A N 1
ATOM 640 C CA . ASN A 1 79 ? 15.542 1.278 -1.827 1.00 80.94 79 ASN A CA 1
ATOM 641 C C . ASN A 1 79 ? 14.105 1.567 -2.311 1.00 80.94 79 ASN A C 1
ATOM 643 O O . ASN A 1 79 ? 13.354 2.262 -1.627 1.00 80.94 79 ASN A O 1
ATOM 647 N N . ARG A 1 80 ? 13.681 1.023 -3.462 1.00 85.19 80 ARG A N 1
ATOM 648 C CA . ARG A 1 80 ? 12.344 1.291 -4.028 1.00 85.19 80 ARG A CA 1
ATOM 649 C C . ARG A 1 80 ? 11.237 0.805 -3.098 1.00 85.19 80 ARG A C 1
ATOM 651 O O . ARG A 1 80 ? 10.285 1.540 -2.855 1.00 85.19 80 ARG A O 1
ATOM 658 N N . VAL A 1 81 ? 11.405 -0.380 -2.509 1.00 87.81 81 VAL A N 1
ATOM 659 C CA . VAL A 1 81 ? 10.479 -0.918 -1.499 1.00 87.81 81 VAL A CA 1
ATOM 660 C C . VAL A 1 81 ? 10.329 0.010 -0.285 1.00 87.81 81 VAL A C 1
ATOM 662 O O . VAL A 1 81 ? 9.221 0.171 0.215 1.00 87.81 81 VAL A O 1
ATOM 665 N N . GLN A 1 82 ? 11.407 0.679 0.147 1.00 87.88 82 GLN A N 1
ATOM 666 C CA . GLN A 1 82 ? 11.367 1.621 1.272 1.00 87.88 82 GLN A CA 1
ATOM 667 C C . GLN A 1 82 ? 10.555 2.864 0.906 1.00 87.88 82 GLN A C 1
ATOM 669 O O . GLN A 1 82 ? 9.704 3.291 1.679 1.00 87.88 82 GLN A O 1
ATOM 674 N N . VAL A 1 83 ? 10.768 3.419 -0.292 1.00 90.62 83 VAL A N 1
ATOM 675 C CA . VAL A 1 83 ? 10.011 4.584 -0.780 1.00 90.62 83 VAL A CA 1
ATOM 676 C C . VAL A 1 83 ? 8.519 4.265 -0.883 1.00 90.62 83 VAL A C 1
ATOM 678 O O . VAL A 1 83 ? 7.694 5.053 -0.422 1.00 90.62 83 VAL A O 1
ATOM 681 N N . VAL A 1 84 ? 8.171 3.095 -1.428 1.00 91.88 84 VAL A N 1
ATOM 682 C CA . VAL A 1 84 ? 6.776 2.633 -1.507 1.00 91.88 84 VAL A CA 1
ATOM 683 C C . VAL A 1 84 ? 6.181 2.470 -0.112 1.00 91.88 84 VAL A C 1
ATOM 685 O O . VAL A 1 84 ? 5.102 2.994 0.153 1.00 91.88 84 VAL A O 1
ATOM 688 N N . TYR A 1 85 ? 6.893 1.801 0.797 1.00 92.44 85 TYR A N 1
ATOM 689 C CA . TYR A 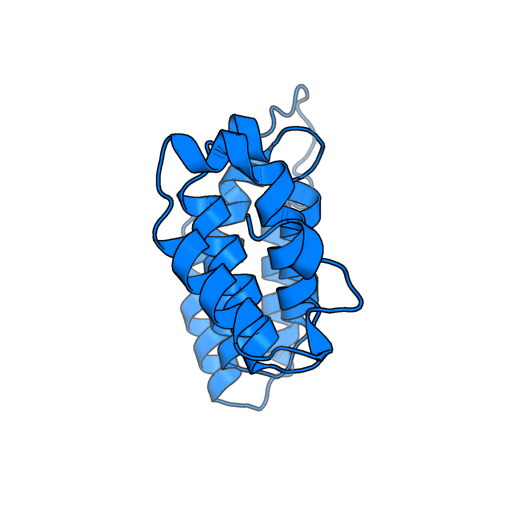1 85 ? 6.448 1.633 2.177 1.00 92.44 85 TYR A CA 1
ATOM 690 C C . TYR A 1 85 ? 6.213 2.981 2.870 1.00 92.44 85 TYR A C 1
ATOM 692 O O . TYR A 1 85 ? 5.164 3.167 3.477 1.00 92.44 85 TYR A O 1
ATOM 700 N N . HIS A 1 86 ? 7.131 3.942 2.744 1.00 92.31 86 HIS A N 1
ATOM 701 C CA . HIS A 1 86 ? 6.973 5.270 3.340 1.00 92.31 86 HIS A CA 1
ATOM 702 C C . HIS A 1 86 ? 5.766 6.029 2.779 1.00 92.31 86 HIS A C 1
ATOM 704 O O . HIS A 1 86 ? 5.016 6.623 3.553 1.00 92.31 86 HIS A O 1
ATOM 710 N N . ALA A 1 87 ? 5.540 5.976 1.463 1.00 93.12 87 ALA A N 1
ATOM 711 C CA . ALA A 1 87 ? 4.365 6.590 0.847 1.00 93.12 87 ALA A CA 1
ATOM 712 C C . ALA A 1 87 ? 3.059 5.971 1.376 1.00 93.12 87 ALA A C 1
ATOM 714 O O . ALA A 1 87 ? 2.156 6.691 1.799 1.00 93.12 87 ALA A O 1
ATOM 715 N N . LEU A 1 88 ? 2.987 4.637 1.441 1.00 93.69 88 LEU A N 1
ATOM 716 C CA . LEU A 1 88 ? 1.828 3.927 1.987 1.00 93.69 88 LEU A CA 1
ATOM 717 C C . LEU A 1 88 ? 1.620 4.226 3.476 1.00 93.69 88 LEU A C 1
ATOM 719 O O . LEU A 1 88 ? 0.500 4.499 3.901 1.00 93.69 88 LEU A O 1
ATOM 723 N N . PHE A 1 89 ? 2.694 4.222 4.265 1.00 92.81 89 PHE A N 1
ATOM 724 C CA . PHE A 1 89 ? 2.646 4.503 5.697 1.00 92.81 89 PHE A CA 1
ATOM 725 C C . PHE A 1 89 ? 2.096 5.907 5.977 1.00 92.81 89 PHE A C 1
ATOM 727 O O . PHE A 1 89 ? 1.259 6.075 6.861 1.00 92.81 89 PHE A O 1
ATOM 734 N N . ASN A 1 90 ? 2.476 6.906 5.174 1.00 93.25 90 ASN A N 1
ATOM 735 C CA . ASN A 1 90 ? 1.945 8.265 5.296 1.00 93.25 90 ASN A CA 1
ATOM 736 C C . ASN A 1 90 ? 0.422 8.328 5.087 1.00 93.25 90 ASN A C 1
ATOM 738 O O . ASN A 1 90 ? -0.254 9.145 5.714 1.00 93.25 90 ASN A O 1
ATOM 742 N N . HIS A 1 91 ? -0.151 7.453 4.256 1.00 92.94 91 HIS A N 1
ATOM 743 C CA . HIS A 1 91 ? -1.599 7.414 4.046 1.00 92.94 91 HIS A CA 1
ATOM 744 C C . HIS A 1 91 ? -2.385 6.812 5.216 1.00 92.94 91 HIS A C 1
ATOM 746 O O . HIS A 1 91 ? -3.582 7.083 5.319 1.00 92.94 91 HIS A O 1
ATOM 752 N N . LEU A 1 92 ? -1.745 6.069 6.128 1.00 91.12 92 LEU A N 1
ATOM 753 C CA . LEU A 1 92 ? -2.406 5.544 7.332 1.00 91.12 92 LEU A CA 1
ATOM 754 C C . LEU A 1 92 ? -2.855 6.643 8.307 1.00 91.12 92 LEU A C 1
ATOM 756 O O . LEU A 1 92 ? -3.718 6.397 9.144 1.00 91.12 92 LEU A O 1
ATOM 760 N N . TYR A 1 93 ? -2.308 7.855 8.185 1.00 90.44 93 TYR A N 1
ATOM 761 C CA . TYR A 1 93 ? -2.744 9.038 8.937 1.00 90.44 93 TYR A CA 1
ATOM 762 C C . TYR A 1 93 ? -3.999 9.707 8.354 1.00 90.44 93 TYR A C 1
ATOM 764 O O . TYR A 1 93 ? -4.498 10.687 8.910 1.00 90.44 93 TYR A O 1
ATOM 772 N N . SER A 1 94 ? -4.513 9.222 7.221 1.00 89.12 94 SER A N 1
ATOM 773 C CA . SER A 1 94 ? -5.740 9.744 6.625 1.00 89.12 94 SER A CA 1
ATOM 774 C C . SER A 1 94 ? -6.981 9.331 7.422 1.00 89.12 94 SER A C 1
ATOM 776 O O . SER A 1 94 ? -7.052 8.232 7.962 1.00 89.12 94 SER A O 1
ATOM 778 N N . ARG A 1 95 ? -8.004 10.193 7.425 1.00 87.94 95 ARG A N 1
ATOM 779 C CA . ARG A 1 95 ? -9.348 9.883 7.949 1.00 87.94 95 ARG A CA 1
ATOM 780 C C . ARG A 1 95 ? -10.272 9.255 6.900 1.00 87.94 95 ARG A C 1
ATOM 782 O O . ARG A 1 95 ? -11.423 8.935 7.179 1.00 87.94 95 ARG A O 1
ATOM 789 N N . GLU A 1 96 ? -9.787 9.082 5.676 1.00 91.75 96 GLU A N 1
ATOM 790 C CA . GLU A 1 96 ? -10.581 8.550 4.576 1.00 91.75 96 GLU A CA 1
ATOM 791 C C . GLU A 1 96 ? -10.614 7.024 4.633 1.00 91.75 96 GLU A C 1
ATOM 793 O O . GLU A 1 96 ? -9.674 6.347 4.217 1.00 91.75 96 GLU A O 1
ATOM 798 N N . ALA A 1 97 ? -11.721 6.471 5.129 1.00 90.38 97 ALA A N 1
ATOM 799 C CA . ALA A 1 97 ? -11.892 5.033 5.332 1.00 90.38 97 ALA A CA 1
ATOM 800 C C . ALA A 1 97 ? -11.546 4.195 4.088 1.00 90.38 97 ALA A C 1
ATOM 802 O O . ALA A 1 97 ? -10.815 3.211 4.179 1.00 90.38 97 ALA A O 1
ATOM 803 N N . GLN A 1 98 ? -12.018 4.605 2.910 1.00 92.00 98 GLN A N 1
ATOM 804 C CA . GLN A 1 98 ? -11.745 3.880 1.666 1.00 92.00 98 GLN A CA 1
ATOM 805 C C . GLN A 1 98 ? -10.253 3.875 1.312 1.00 92.00 98 GLN A C 1
ATOM 807 O O . GLN A 1 98 ? -9.728 2.845 0.897 1.00 92.00 98 GLN A O 1
ATOM 812 N N . LEU A 1 99 ? -9.556 4.994 1.527 1.00 93.12 99 LEU A N 1
ATOM 813 C CA . LEU A 1 99 ? -8.117 5.079 1.297 1.00 93.12 99 LEU A CA 1
ATOM 814 C C . LEU A 1 99 ? -7.355 4.182 2.276 1.00 93.12 99 LEU A C 1
ATOM 816 O O . LEU A 1 99 ? -6.543 3.366 1.844 1.00 93.12 99 LEU A O 1
ATOM 820 N N . VAL A 1 100 ? -7.659 4.281 3.573 1.00 92.81 100 VAL A N 1
ATOM 821 C CA . VAL A 1 100 ? -7.024 3.470 4.625 1.00 92.81 100 VAL A CA 1
ATOM 822 C C . VAL A 1 100 ? -7.200 1.976 4.353 1.00 92.81 100 VAL A C 1
ATOM 824 O O . VAL A 1 100 ? -6.250 1.210 4.495 1.00 92.81 100 VAL A O 1
ATOM 827 N N . GLN A 1 101 ? -8.379 1.553 3.892 1.00 93.06 101 GLN A N 1
ATOM 828 C CA . GLN A 1 101 ? -8.634 0.158 3.541 1.00 93.06 101 GLN A CA 1
ATOM 829 C C . GLN A 1 101 ? -7.698 -0.350 2.435 1.00 93.06 101 GLN A C 1
ATOM 831 O O . GLN A 1 101 ? -7.091 -1.409 2.593 1.00 93.06 101 GLN A O 1
ATOM 836 N N . VAL A 1 102 ? -7.569 0.383 1.324 1.00 93.88 102 VAL A N 1
ATOM 837 C CA . VAL A 1 102 ? -6.705 -0.035 0.204 1.00 93.88 102 VAL A CA 1
ATOM 838 C C . VAL A 1 102 ? -5.229 0.016 0.614 1.00 93.88 102 VAL A C 1
ATOM 840 O O . VAL A 1 102 ? -4.458 -0.882 0.276 1.00 93.88 102 VAL A O 1
ATOM 843 N N . VAL A 1 103 ? -4.838 1.025 1.394 1.00 94.38 103 VAL A N 1
ATOM 844 C CA . VAL A 1 103 ? -3.471 1.172 1.912 1.00 94.38 103 VAL A CA 1
ATOM 845 C C . VAL A 1 103 ? -3.094 0.003 2.814 1.00 94.38 103 VAL A C 1
ATOM 847 O O . VAL A 1 103 ? -1.999 -0.531 2.667 1.00 94.38 103 VAL A O 1
ATOM 850 N N . LEU A 1 104 ? -3.985 -0.436 3.706 1.00 92.50 104 LEU A N 1
ATOM 851 C CA . LEU A 1 104 ? -3.704 -1.552 4.610 1.00 92.50 104 LEU A CA 1
ATOM 852 C C . LEU A 1 104 ? -3.478 -2.866 3.868 1.00 92.50 104 LEU A C 1
ATOM 854 O O . LEU A 1 104 ? -2.526 -3.577 4.181 1.00 92.50 104 LEU A O 1
ATOM 858 N N . LEU A 1 105 ? -4.295 -3.155 2.852 1.00 92.19 105 LEU A N 1
ATOM 859 C CA . LEU A 1 105 ? -4.079 -4.310 1.975 1.00 92.19 105 LEU A CA 1
ATOM 860 C C . LEU A 1 105 ? -2.709 -4.228 1.288 1.00 92.19 105 LEU A C 1
ATOM 862 O O . LEU A 1 105 ? -1.950 -5.192 1.274 1.00 92.19 105 LEU A O 1
ATOM 866 N N . CYS A 1 106 ? -2.358 -3.046 0.785 1.00 93.56 106 CYS A N 1
ATOM 867 C CA . CYS A 1 106 ? -1.085 -2.811 0.115 1.00 93.56 106 CYS A CA 1
ATOM 868 C C . CYS A 1 106 ? 0.127 -2.948 1.053 1.00 93.56 106 CYS A C 1
ATOM 870 O O . CYS A 1 106 ? 1.137 -3.549 0.684 1.00 93.56 106 CYS A O 1
ATOM 872 N N . ILE A 1 107 ? 0.019 -2.454 2.289 1.00 92.50 107 ILE A N 1
ATOM 873 C CA . ILE A 1 107 ? 1.069 -2.587 3.304 1.00 92.50 107 ILE A CA 1
ATOM 874 C C . ILE A 1 107 ? 1.271 -4.046 3.694 1.00 92.50 107 ILE A C 1
ATOM 876 O O . ILE A 1 107 ? 2.413 -4.495 3.801 1.00 92.50 107 ILE A O 1
ATOM 880 N N . LEU A 1 108 ? 0.190 -4.805 3.876 1.00 90.94 108 LEU A N 1
ATOM 881 C CA . LEU A 1 108 ? 0.303 -6.228 4.171 1.00 90.94 108 LEU A CA 1
ATOM 882 C C . LEU A 1 108 ? 1.149 -6.928 3.100 1.00 90.94 108 LEU A C 1
ATOM 884 O O . LEU A 1 108 ? 2.052 -7.684 3.453 1.00 90.94 108 LEU A O 1
ATOM 888 N N . ASP A 1 109 ? 0.970 -6.619 1.823 1.00 90.31 109 ASP A N 1
ATOM 889 C CA . ASP A 1 109 ? 1.742 -7.263 0.755 1.00 90.31 109 ASP A CA 1
ATOM 890 C C . ASP A 1 109 ? 3.182 -6.757 0.613 1.00 90.31 109 ASP A C 1
ATOM 892 O O . ASP A 1 109 ? 4.061 -7.515 0.192 1.00 90.31 109 ASP A O 1
ATOM 896 N N . VAL A 1 110 ? 3.464 -5.503 0.986 1.00 90.06 110 VAL A N 1
ATOM 897 C CA . VAL A 1 110 ? 4.832 -4.958 0.915 1.00 90.06 110 VAL A CA 1
ATOM 898 C C . VAL A 1 110 ? 5.715 -5.427 2.076 1.00 90.06 110 VAL A C 1
ATOM 900 O O . VAL A 1 110 ? 6.924 -5.579 1.897 1.00 90.06 110 VAL A O 1
ATOM 903 N N . LEU A 1 111 ? 5.134 -5.691 3.252 1.00 87.69 111 LEU A N 1
ATOM 904 C CA . LEU A 1 111 ? 5.873 -6.079 4.463 1.00 87.69 111 LEU A CA 1
ATOM 905 C C . LEU A 1 111 ? 6.773 -7.318 4.265 1.00 87.69 111 LEU A C 1
ATOM 907 O O . LEU A 1 111 ? 7.964 -7.215 4.559 1.00 87.69 111 LEU A O 1
ATOM 911 N N . PRO A 1 112 ? 6.310 -8.441 3.673 1.00 85.00 112 PRO A N 1
ATOM 912 C CA . PRO A 1 112 ? 7.170 -9.591 3.402 1.00 85.00 112 PRO A CA 1
ATOM 913 C C . PRO A 1 112 ? 8.333 -9.268 2.462 1.00 85.00 112 PRO A C 1
ATOM 915 O O . PRO A 1 112 ? 9.389 -9.886 2.556 1.00 85.00 112 PRO A O 1
ATOM 918 N N . VAL A 1 113 ? 8.161 -8.324 1.531 1.00 85.44 113 VAL A N 1
ATOM 919 C CA . VAL A 1 113 ? 9.239 -7.900 0.623 1.00 85.44 113 VAL A CA 1
ATOM 920 C C . VAL A 1 113 ? 10.270 -7.056 1.370 1.00 85.44 113 VAL A C 1
ATOM 922 O O . VAL A 1 113 ? 11.467 -7.191 1.127 1.00 85.44 113 VAL A O 1
ATOM 925 N N . LEU A 1 114 ? 9.803 -6.218 2.293 1.00 82.69 114 LEU A N 1
ATOM 926 C CA . LEU A 1 114 ? 10.626 -5.350 3.126 1.00 82.69 114 LEU A CA 1
ATOM 927 C C . LEU A 1 114 ? 11.465 -6.142 4.142 1.00 82.69 114 LEU A C 1
ATOM 929 O O . LEU A 1 114 ? 12.634 -5.830 4.355 1.00 82.69 114 LEU A O 1
ATOM 933 N N . GLU A 1 115 ? 10.873 -7.174 4.741 1.00 79.56 115 GLU A N 1
ATOM 934 C CA . GLU A 1 115 ? 11.465 -7.964 5.830 1.00 79.56 115 GLU A CA 1
ATOM 935 C C . GLU A 1 115 ? 12.331 -9.135 5.333 1.00 79.56 115 GLU A C 1
ATOM 937 O O . GLU A 1 115 ? 13.155 -9.653 6.080 1.00 79.56 115 GLU A O 1
ATOM 942 N N . ARG A 1 116 ? 12.221 -9.522 4.053 1.00 71.38 116 ARG A N 1
ATOM 943 C CA . ARG A 1 116 ? 13.091 -10.533 3.414 1.00 71.38 116 ARG A CA 1
ATOM 944 C C . ARG A 1 116 ? 14.508 -10.036 3.093 1.00 71.38 116 ARG A C 1
ATOM 946 O O . ARG A 1 116 ? 15.299 -10.801 2.539 1.00 71.38 116 ARG A O 1
ATOM 953 N N . ALA A 1 117 ? 14.853 -8.787 3.409 1.00 55.88 117 ALA A N 1
ATOM 954 C CA . ALA A 1 117 ? 16.230 -8.316 3.296 1.00 55.88 117 ALA A CA 1
ATOM 955 C C . ALA A 1 117 ? 17.114 -9.086 4.302 1.00 55.88 117 ALA A C 1
ATOM 957 O O . ALA A 1 117 ? 16.782 -9.119 5.486 1.00 55.88 117 ALA A O 1
ATOM 958 N N . PRO A 1 118 ? 18.213 -9.735 3.871 1.00 49.62 118 PRO A N 1
ATOM 959 C CA . PRO A 1 118 ? 18.997 -10.599 4.745 1.00 49.62 118 PRO A CA 1
ATOM 960 C C . PRO A 1 118 ? 19.674 -9.776 5.848 1.00 49.62 118 PRO A C 1
ATOM 962 O O . PRO A 1 118 ? 20.689 -9.114 5.627 1.00 49.62 118 PRO A O 1
ATOM 965 N N . GLU A 1 119 ? 19.118 -9.829 7.057 1.00 49.84 119 GLU A N 1
ATOM 966 C CA . GLU A 1 119 ? 19.779 -9.377 8.279 1.00 49.84 119 GLU A CA 1
ATOM 967 C C . GLU A 1 119 ? 20.981 -10.306 8.539 1.00 49.84 119 GLU A C 1
ATOM 969 O O . GLU A 1 119 ? 20.866 -11.370 9.140 1.00 49.84 119 GLU A O 1
ATOM 974 N N . LEU A 1 120 ? 22.164 -9.900 8.073 1.00 45.94 120 LEU A N 1
ATOM 975 C CA . LEU A 1 120 ? 23.460 -10.570 8.276 1.00 45.94 120 LEU A CA 1
ATOM 976 C C . LEU A 1 120 ? 23.959 -10.552 9.740 1.00 45.94 120 LEU A C 1
ATOM 978 O O . LEU A 1 120 ? 25.154 -10.692 9.991 1.00 45.94 120 LEU A O 1
ATOM 982 N N . SER A 1 121 ? 23.089 -10.364 10.736 1.00 46.50 121 SER A N 1
ATOM 983 C CA . SER A 1 121 ? 23.519 -10.290 12.136 1.00 46.50 121 SER A CA 1
ATOM 984 C C . SER A 1 121 ? 22.437 -10.740 13.122 1.00 46.50 121 SER A C 1
ATOM 986 O O . SER A 1 121 ? 21.306 -10.269 13.003 1.00 46.50 121 SER A O 1
ATOM 988 N N . PRO A 1 122 ? 22.771 -11.554 14.145 1.00 47.12 122 PRO A N 1
ATOM 989 C CA . PRO A 1 122 ? 21.862 -11.886 15.236 1.00 47.12 122 PRO A CA 1
ATOM 990 C C . PRO A 1 122 ? 21.715 -10.658 16.141 1.00 47.12 122 PRO A C 1
ATOM 992 O O . PRO A 1 122 ? 22.459 -10.472 17.104 1.00 47.12 122 PRO A O 1
ATOM 995 N N . LYS A 1 123 ? 20.798 -9.757 15.790 1.00 55.84 123 LYS A N 1
ATOM 996 C CA . LYS A 1 123 ? 20.461 -8.593 16.613 1.00 55.84 123 LYS A CA 1
ATOM 997 C C . LYS A 1 123 ? 19.273 -8.916 17.524 1.00 55.84 123 LYS A C 1
ATOM 999 O O . LYS A 1 123 ? 18.406 -9.698 17.134 1.00 55.84 123 LYS A O 1
ATOM 1004 N N . PRO A 1 124 ? 19.209 -8.316 18.729 1.00 53.97 124 PRO A N 1
ATOM 1005 C CA . PRO A 1 124 ? 18.023 -8.403 19.582 1.00 53.97 124 PRO A CA 1
ATOM 1006 C C . PRO A 1 124 ? 16.795 -7.950 18.785 1.00 53.97 124 PRO A C 1
ATOM 1008 O O . PRO A 1 124 ? 16.947 -7.045 17.966 1.00 53.97 124 PRO A O 1
ATOM 1011 N N . ARG A 1 125 ? 15.621 -8.571 19.011 1.00 60.56 125 ARG A N 1
ATOM 1012 C CA . ARG A 1 125 ? 14.337 -8.261 18.342 1.00 60.56 125 ARG A CA 1
ATOM 1013 C C . ARG A 1 125 ? 14.162 -6.743 18.202 1.00 60.56 125 ARG A C 1
ATOM 1015 O O . ARG A 1 125 ? 13.763 -6.067 19.147 1.00 60.56 125 ARG A O 1
ATOM 1022 N N . ARG A 1 126 ? 14.529 -6.200 17.040 1.00 63.38 126 ARG A N 1
ATOM 1023 C CA . ARG A 1 126 ? 14.310 -4.796 16.694 1.00 63.38 126 ARG A CA 1
ATOM 1024 C C . ARG A 1 126 ? 12.864 -4.675 16.246 1.00 63.38 126 ARG A C 1
ATOM 1026 O O . ARG A 1 126 ? 12.382 -5.554 15.544 1.00 63.38 126 ARG A O 1
ATOM 1033 N N . VAL A 1 127 ? 12.215 -3.582 16.643 1.00 70.38 127 VAL A N 1
ATOM 1034 C CA . VAL A 1 127 ? 10.878 -3.202 16.169 1.00 70.38 127 VAL A CA 1
ATOM 1035 C C . VAL A 1 127 ? 10.876 -3.258 14.639 1.00 70.38 127 VAL A C 1
ATOM 1037 O O . VAL A 1 127 ? 11.572 -2.469 13.986 1.00 70.38 127 VAL A O 1
ATOM 1040 N N . THR A 1 128 ? 10.141 -4.219 14.089 1.00 81.50 128 THR A N 1
ATOM 1041 C CA . THR A 1 128 ? 9.993 -4.442 12.649 1.00 81.50 128 THR A CA 1
ATOM 1042 C C . THR A 1 128 ? 9.120 -3.353 12.027 1.00 81.50 128 THR A C 1
ATOM 1044 O O . THR A 1 128 ? 8.452 -2.579 12.719 1.00 81.50 128 THR A O 1
ATOM 1047 N N . SER A 1 129 ? 9.122 -3.250 10.698 1.00 83.44 129 SER A N 1
ATOM 1048 C CA . SER A 1 129 ? 8.182 -2.356 10.012 1.00 83.44 129 SER A CA 1
ATOM 1049 C C . SER A 1 129 ? 6.734 -2.777 10.268 1.00 83.44 129 SER A C 1
ATOM 1051 O O . SER A 1 129 ? 5.882 -1.906 10.441 1.00 83.44 129 SER A O 1
ATOM 1053 N N . SER A 1 130 ? 6.473 -4.085 10.386 1.00 84.50 130 SER A N 1
ATOM 1054 C CA . SER A 1 130 ? 5.174 -4.609 10.816 1.00 84.50 130 SER A CA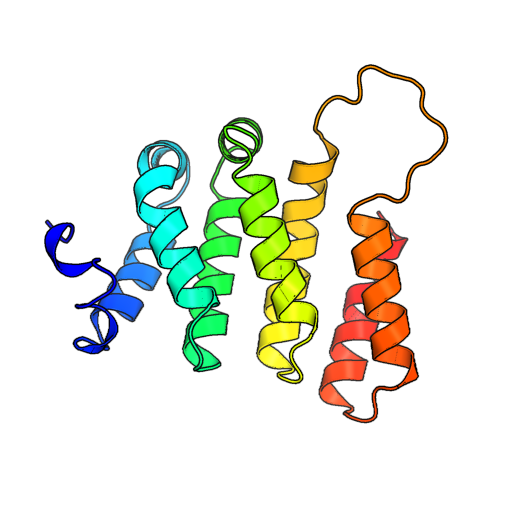 1
ATOM 1055 C C . SER A 1 130 ? 4.782 -4.095 12.206 1.00 84.50 130 SER A C 1
ATOM 1057 O O . SER A 1 130 ? 3.689 -3.553 12.367 1.00 84.50 130 SER A O 1
ATOM 1059 N N . ASP A 1 131 ? 5.701 -4.135 13.181 1.00 85.94 131 ASP A N 1
ATOM 1060 C CA . ASP A 1 131 ? 5.440 -3.649 14.545 1.00 85.94 131 ASP A CA 1
ATOM 1061 C C . ASP A 1 131 ? 5.075 -2.157 14.568 1.00 85.94 131 ASP A C 1
ATOM 1063 O O . ASP A 1 131 ? 4.184 -1.746 15.311 1.00 85.94 131 ASP A O 1
ATOM 1067 N N . LYS A 1 132 ? 5.717 -1.336 13.724 1.00 88.44 132 LYS A N 1
ATOM 1068 C CA . LYS A 1 132 ? 5.392 0.099 13.605 1.00 88.44 132 LYS A CA 1
ATOM 1069 C C . LYS A 1 132 ? 3.991 0.327 13.049 1.00 88.44 132 LYS A C 1
ATOM 1071 O O . LYS A 1 132 ? 3.279 1.203 13.538 1.00 88.44 132 LYS A O 1
ATOM 1076 N N . VAL A 1 133 ? 3.601 -0.435 12.025 1.00 89.38 133 VAL A N 1
ATOM 1077 C CA . VAL A 1 133 ? 2.250 -0.359 11.447 1.00 89.38 133 VAL A CA 1
ATOM 1078 C C . VAL A 1 133 ? 1.218 -0.805 12.476 1.00 89.38 133 VAL A C 1
ATOM 1080 O O . VAL A 1 133 ? 0.226 -0.109 12.678 1.00 89.38 133 VAL A O 1
ATOM 1083 N N . LEU A 1 134 ? 1.470 -1.916 13.171 1.00 89.19 134 LEU A N 1
ATOM 1084 C CA . LEU A 1 134 ? 0.578 -2.427 14.206 1.00 89.19 134 LEU A CA 1
ATOM 1085 C C . LEU A 1 134 ? 0.423 -1.428 15.359 1.00 89.19 134 LEU A C 1
ATOM 1087 O O . LEU A 1 134 ? -0.700 -1.136 15.764 1.00 89.19 134 LEU A O 1
ATOM 1091 N N . GLN A 1 135 ? 1.526 -0.853 15.843 1.00 91.31 135 GLN A N 1
ATOM 1092 C CA . GLN A 1 135 ? 1.496 0.183 16.873 1.00 91.31 135 GLN A CA 1
ATOM 1093 C C . GLN A 1 135 ? 0.648 1.381 16.429 1.00 91.31 135 GLN A C 1
ATOM 1095 O O . GLN A 1 135 ? -0.203 1.839 17.187 1.00 91.31 135 GLN A O 1
ATOM 1100 N N . LEU A 1 136 ? 0.838 1.864 15.197 1.00 90.88 136 LEU A N 1
ATOM 1101 C CA . LEU A 1 136 ? 0.057 2.980 14.663 1.00 90.88 136 LEU A CA 1
ATOM 1102 C C . LEU A 1 136 ? -1.440 2.645 14.588 1.00 90.88 136 LEU A C 1
ATOM 1104 O O . LEU A 1 136 ? -2.271 3.455 14.993 1.00 90.88 136 LEU A O 1
ATOM 1108 N N . LEU A 1 137 ? -1.780 1.447 14.107 1.00 90.44 137 LEU A N 1
ATOM 1109 C CA . LEU A 1 137 ? -3.162 0.981 14.007 1.00 90.44 137 LEU A CA 1
ATOM 1110 C C . LEU A 1 137 ? -3.856 0.904 15.365 1.00 90.44 137 LEU A C 1
ATOM 1112 O O . LEU A 1 137 ? -5.002 1.334 15.482 1.00 90.44 137 LEU A O 1
ATOM 1116 N N . LEU A 1 138 ? -3.171 0.378 16.381 1.00 90.31 138 LEU A N 1
ATOM 1117 C CA . LEU A 1 138 ? -3.701 0.301 17.742 1.00 90.31 138 LEU A CA 1
ATOM 1118 C C . LEU A 1 138 ? -3.931 1.701 18.324 1.00 90.31 138 LEU A C 1
ATOM 1120 O O . LEU A 1 138 ? -5.016 1.961 18.844 1.00 90.31 138 LEU A O 1
ATOM 1124 N N . THR A 1 139 ? -2.976 2.621 18.149 1.00 90.50 139 THR A N 1
ATOM 1125 C CA . THR A 1 139 ? -3.117 4.022 18.581 1.00 90.50 139 THR A CA 1
ATOM 1126 C C . THR A 1 139 ? -4.281 4.724 17.878 1.00 90.50 139 THR A C 1
ATOM 1128 O O . THR A 1 139 ? -5.064 5.423 18.517 1.00 90.50 139 THR A O 1
ATOM 1131 N N . HIS A 1 140 ? -4.432 4.543 16.562 1.00 88.38 140 HIS A N 1
ATOM 1132 C CA . HIS A 1 140 ? -5.557 5.127 15.829 1.00 88.38 140 HIS A CA 1
ATOM 1133 C C . HIS A 1 140 ? -6.886 4.516 16.274 1.00 88.38 140 HIS A C 1
ATOM 1135 O O . HIS A 1 140 ? -7.854 5.245 16.455 1.00 88.38 140 HIS A O 1
ATOM 1141 N N . MET A 1 141 ? -6.936 3.201 16.500 1.00 88.12 141 MET A N 1
ATOM 1142 C CA . MET A 1 141 ? -8.146 2.512 16.948 1.00 88.12 141 MET A CA 1
ATOM 1143 C C . MET A 1 141 ? -8.630 2.986 18.324 1.00 88.12 141 MET A C 1
ATOM 1145 O O . MET A 1 141 ? -9.842 3.056 18.528 1.00 88.12 141 MET A O 1
ATOM 1149 N N . GLU A 1 142 ? -7.715 3.306 19.244 1.00 88.56 142 GLU A N 1
ATOM 1150 C CA . GLU A 1 142 ? -8.038 3.768 20.602 1.00 88.56 142 GLU A CA 1
ATOM 1151 C C . GLU A 1 142 ? -8.874 5.058 20.595 1.00 88.56 142 GLU A C 1
ATOM 1153 O O . GLU A 1 142 ? -9.870 5.156 21.313 1.00 88.56 142 GLU A O 1
ATOM 1158 N N . ALA A 1 143 ? -8.509 6.022 19.747 1.00 84.75 143 ALA A N 1
ATOM 1159 C CA . ALA A 1 143 ? -9.168 7.326 19.663 1.00 84.75 143 ALA A CA 1
ATOM 1160 C C . ALA A 1 143 ? -10.230 7.425 18.546 1.00 84.75 143 ALA A C 1
ATOM 1162 O O . ALA A 1 143 ? -10.822 8.492 18.353 1.00 84.75 143 ALA A O 1
ATOM 1163 N N . GLU A 1 144 ? -10.478 6.350 17.788 1.00 88.62 144 GLU A N 1
ATOM 1164 C CA . GLU A 1 144 ? -11.355 6.403 16.615 1.00 88.62 144 GLU A CA 1
ATOM 1165 C C . GLU A 1 144 ? -12.841 6.349 16.995 1.00 88.62 144 GLU A C 1
ATOM 1167 O O . GLU A 1 144 ? -13.322 5.401 17.622 1.00 88.62 144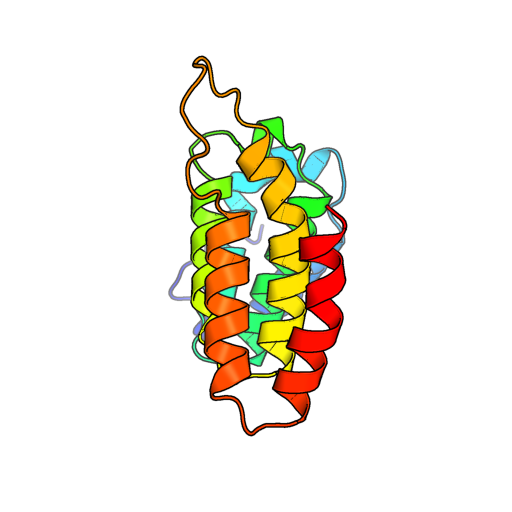 GLU A O 1
ATOM 1172 N N . SER A 1 145 ? -13.605 7.338 16.532 1.00 86.31 145 SER A N 1
ATOM 1173 C CA . SER A 1 145 ? -15.060 7.413 16.738 1.00 86.31 145 SER A CA 1
ATOM 1174 C C . SER A 1 145 ? -15.851 7.017 15.489 1.00 86.31 145 SER A C 1
ATOM 1176 O O . SER A 1 145 ? -17.016 6.618 15.587 1.00 86.31 145 SER A O 1
ATOM 1178 N N . GLN A 1 146 ? -15.224 7.048 14.310 1.00 90.00 146 GLN A N 1
ATOM 1179 C CA . GLN A 1 146 ? -15.864 6.710 13.050 1.00 90.00 146 GLN A CA 1
ATOM 1180 C C . GLN A 1 146 ? -15.976 5.186 12.877 1.00 90.00 146 GLN A C 1
ATOM 1182 O O . GLN A 1 146 ? -14.991 4.461 12.719 1.00 90.00 146 GLN A O 1
ATOM 1187 N N . LEU A 1 147 ? -17.213 4.680 12.844 1.00 89.56 147 LEU A N 1
ATOM 1188 C CA . LEU A 1 147 ? -17.491 3.239 12.752 1.00 89.56 147 LEU A CA 1
ATOM 1189 C C . LEU A 1 147 ? -16.903 2.572 11.498 1.00 89.56 147 LEU A C 1
ATOM 1191 O O . LEU A 1 147 ? -16.544 1.395 11.548 1.00 89.56 147 LEU A O 1
ATOM 1195 N N . SER A 1 148 ? -16.805 3.292 10.377 1.00 89.75 148 SER A N 1
ATOM 1196 C CA . SER A 1 148 ? -16.204 2.773 9.142 1.00 89.75 148 SER A CA 1
ATOM 1197 C C . SER A 1 148 ? -14.715 2.466 9.322 1.00 89.75 148 SER A C 1
ATOM 1199 O O . SER A 1 148 ? -14.294 1.358 8.995 1.00 89.75 148 SER A O 1
ATOM 1201 N N . LEU A 1 149 ? -13.942 3.389 9.903 1.00 88.81 149 LEU A N 1
ATOM 1202 C CA . LEU A 1 149 ? -12.516 3.199 10.186 1.00 88.81 149 LEU A CA 1
ATOM 1203 C C . LEU A 1 149 ? -12.287 2.104 11.227 1.00 88.81 149 LEU A C 1
ATOM 1205 O O . LEU A 1 149 ? -11.498 1.192 10.985 1.00 88.81 149 LEU A O 1
ATOM 1209 N N . ARG A 1 150 ? -13.056 2.100 12.326 1.00 89.69 150 ARG A N 1
ATOM 1210 C CA . ARG A 1 150 ? -12.978 1.029 13.339 1.00 89.69 150 ARG A CA 1
ATOM 1211 C C . ARG A 1 150 ? -13.182 -0.355 12.733 1.00 89.69 150 ARG A C 1
ATOM 1213 O O . ARG A 1 150 ? -12.448 -1.285 13.056 1.00 89.69 150 ARG A O 1
ATOM 1220 N N . ARG A 1 151 ? -14.167 -0.494 11.838 1.00 90.81 151 ARG A N 1
ATOM 1221 C CA . ARG A 1 151 ? -14.429 -1.752 11.125 1.00 90.81 151 ARG A CA 1
ATOM 1222 C C . ARG A 1 151 ? -13.257 -2.171 10.246 1.00 90.81 151 ARG A C 1
ATOM 1224 O O . ARG A 1 151 ? -12.959 -3.359 10.192 1.00 90.81 151 ARG A O 1
ATOM 1231 N N . ILE A 1 152 ? -12.620 -1.230 9.554 1.00 92.00 152 ILE A N 1
ATOM 1232 C CA . ILE A 1 152 ? -11.462 -1.515 8.700 1.00 92.00 152 ILE A CA 1
ATOM 1233 C C . ILE A 1 152 ? -10.280 -1.974 9.551 1.00 92.00 152 ILE A C 1
ATOM 1235 O O . ILE A 1 152 ? -9.743 -3.050 9.295 1.00 92.00 152 ILE A O 1
ATOM 1239 N N . TYR A 1 153 ? -9.938 -1.225 10.601 1.00 89.62 153 TYR A N 1
ATOM 1240 C CA . TYR A 1 153 ? -8.841 -1.583 11.496 1.00 89.62 153 TYR A CA 1
ATOM 1241 C C . TYR A 1 153 ? -9.061 -2.960 12.135 1.00 89.62 153 TYR A C 1
ATOM 1243 O O . TYR A 1 153 ? -8.188 -3.823 12.048 1.00 89.62 153 TYR A O 1
ATOM 1251 N N . ALA A 1 154 ? -10.256 -3.214 12.679 1.00 89.50 154 ALA A N 1
ATOM 1252 C CA . ALA A 1 154 ? -10.598 -4.502 13.282 1.00 89.50 154 ALA A CA 1
ATOM 1253 C C . ALA A 1 154 ? -10.509 -5.671 12.287 1.00 89.50 154 ALA A C 1
ATOM 1255 O O . ALA A 1 154 ? -10.048 -6.746 12.654 1.00 89.50 154 ALA A O 1
ATOM 1256 N N . LYS A 1 155 ? -10.903 -5.465 11.022 1.00 90.12 155 LYS A N 1
ATOM 1257 C CA . LYS A 1 155 ? -10.768 -6.483 9.967 1.00 90.12 155 LYS A CA 1
ATOM 1258 C C . LYS A 1 155 ? -9.318 -6.745 9.573 1.00 90.12 155 LYS A C 1
ATOM 1260 O O . LYS A 1 155 ? -9.004 -7.865 9.191 1.00 90.12 155 LYS A O 1
ATOM 1265 N N . SER A 1 156 ? -8.454 -5.732 9.631 1.00 87.00 156 SER A N 1
ATOM 1266 C CA . SER A 1 156 ? -7.037 -5.883 9.288 1.00 87.00 156 SER A CA 1
ATOM 1267 C C . SER A 1 156 ? -6.197 -6.504 10.405 1.00 87.00 156 SER A C 1
ATOM 1269 O O . SER A 1 156 ? -5.192 -7.134 10.102 1.00 87.00 156 SER A O 1
ATOM 1271 N N . LEU A 1 157 ? -6.603 -6.368 11.674 1.00 86.94 157 LEU A N 1
ATOM 1272 C CA . LEU A 1 157 ? -5.827 -6.840 12.827 1.00 86.94 157 LEU A CA 1
ATOM 1273 C C . LEU A 1 157 ? -5.431 -8.327 12.763 1.00 86.94 157 LEU A C 1
ATOM 1275 O O . LEU A 1 157 ? -4.251 -8.602 12.979 1.00 86.94 157 LEU A O 1
ATOM 1279 N N . PRO A 1 158 ? -6.332 -9.282 12.441 1.00 87.88 158 PRO A N 1
ATOM 1280 C CA . PRO A 1 158 ? -5.957 -10.695 12.356 1.00 87.88 158 PRO A CA 1
ATOM 1281 C C . PRO A 1 158 ? -4.791 -10.939 11.396 1.00 87.88 158 PRO A C 1
ATOM 1283 O O . PRO A 1 158 ? -3.878 -11.686 11.720 1.00 87.88 158 PRO A O 1
ATOM 1286 N N . ALA A 1 159 ? -4.744 -10.215 10.273 1.00 86.00 159 ALA A N 1
ATOM 1287 C CA . ALA A 1 159 ? -3.676 -10.348 9.287 1.00 86.00 159 ALA A CA 1
ATOM 1288 C C . ALA A 1 159 ? -2.296 -9.883 9.791 1.00 86.00 159 ALA A C 1
ATOM 1290 O O . ALA A 1 159 ? -1.290 -10.256 9.192 1.00 86.00 159 ALA A O 1
ATOM 1291 N N . PHE A 1 160 ? -2.228 -9.081 10.860 1.00 80.94 160 PHE A N 1
ATOM 1292 C CA . PHE A 1 160 ? -0.969 -8.717 11.523 1.00 80.94 160 PHE A CA 1
ATOM 1293 C C . PHE A 1 160 ? -0.598 -9.678 12.661 1.00 80.94 160 PHE A C 1
ATOM 1295 O O . PHE A 1 160 ? 0.580 -9.799 12.975 1.00 80.94 160 PHE A O 1
ATOM 1302 N N . VAL A 1 161 ? -1.581 -10.344 13.278 1.00 80.06 161 VAL A N 1
ATOM 1303 C CA . VAL A 1 161 ? -1.377 -11.247 14.427 1.00 80.06 161 VAL A CA 1
ATOM 1304 C C . VAL A 1 161 ? -1.080 -12.683 13.989 1.00 80.06 161 VAL A C 1
ATOM 1306 O O . VAL A 1 161 ? -0.292 -13.363 14.634 1.00 80.06 161 VAL A O 1
ATOM 1309 N N . GLU A 1 162 ? -1.700 -13.148 12.903 1.00 77.38 162 GLU A N 1
ATOM 1310 C CA . GLU A 1 162 ? -1.560 -14.517 12.379 1.00 77.38 162 GLU A CA 1
ATOM 1311 C C . GLU A 1 162 ? -0.317 -14.715 11.487 1.00 77.38 162 GLU A C 1
ATOM 1313 O O . GLU A 1 162 ? -0.143 -15.785 10.905 1.00 77.38 162 GLU A O 1
ATOM 1318 N N . ARG A 1 163 ? 0.525 -13.685 11.348 1.00 62.97 163 ARG A N 1
ATOM 1319 C CA . ARG A 1 163 ? 1.725 -13.685 10.499 1.00 62.97 163 ARG A CA 1
ATOM 1320 C C . ARG A 1 163 ? 2.952 -14.312 11.143 1.00 62.97 163 ARG A C 1
ATOM 1322 O O . ARG A 1 163 ? 3.158 -14.119 12.359 1.00 62.97 163 ARG A O 1
#

pLDDT: mean 82.06, std 14.02, range [44.06, 94.94]

Secondary structure (DSSP, 8-state):
--GGG-STTTTTT-HHHHHHHHHHHHH--TTTHHHHHHHHHHHHHHHHTSSSHHHHHHHHHHHHHHHHHS-HHHHHGGGHHHHHHHHHHHHTT---HHHHHHHHHHHHHHHHHHHTS---S-------HHHHHHHHHHHHHHH---HHHHHHHHHHHHHHH--

InterPro domains:
  IPR018870 Tti2 family [PF10521] (8-94)
  IPR018870 Tti2 family [PTHR32226] (2-163)